Protein AF-A0AAW7I9P7-F1 (afdb_monomer_lite)

Foldseek 3Di:
DDDDPVLLVVLLVCVLVVHQLVVSCVVSVPPDSVVSVVSCVVVVSVVVSVVVVVVVVVVVVCVVVVD

pLDDT: mean 83.58, std 10.98, range [53.66, 94.12]

Radius of gyration: 15.04 Å; chains: 1; bounding box: 41×21×37 Å

InterPro domains:
  IPR009057 Homedomain-like superfamily [SSF46689] (3-50)
  IPR010332 Terminase, ATPase subunit, N-terminal domain [PF06056] (6-62)

Structure (mmCIF, N/CA/C/O backbone):
data_AF-A0AAW7I9P7-F1
#
_entry.id   AF-A0AAW7I9P7-F1
#
loop_
_atom_site.group_PDB
_atom_site.id
_atom_site.type_symbol
_atom_site.label_atom_id
_atom_site.label_alt_id
_atom_site.label_comp_id
_atom_site.label_asym_id
_atom_site.label_entity_id
_atom_site.label_seq_id
_atom_site.pdbx_PDB_ins_code
_atom_site.Cartn_x
_atom_site.Cartn_y
_atom_site.Cartn_z
_atom_site.occupancy
_atom_site.B_iso_or_equiv
_atom_site.auth_seq_id
_atom_site.auth_comp_id
_atom_site.auth_asym_id
_atom_site.auth_atom_id
_atom_site.pdbx_PDB_model_num
ATOM 1 N N . MET A 1 1 ? 16.743 -2.384 -16.140 1.00 53.66 1 MET A N 1
ATOM 2 C CA . MET A 1 1 ? 15.413 -1.784 -16.377 1.00 53.66 1 MET A CA 1
ATOM 3 C C . MET A 1 1 ? 14.997 -1.054 -15.114 1.00 53.66 1 MET A C 1
ATOM 5 O O . MET A 1 1 ? 14.707 -1.706 -14.120 1.00 53.66 1 MET A O 1
ATOM 9 N N . ALA A 1 2 ? 15.076 0.276 -15.111 1.00 62.47 2 ALA A N 1
ATOM 10 C CA . ALA A 1 2 ? 14.529 1.072 -14.019 1.00 62.47 2 A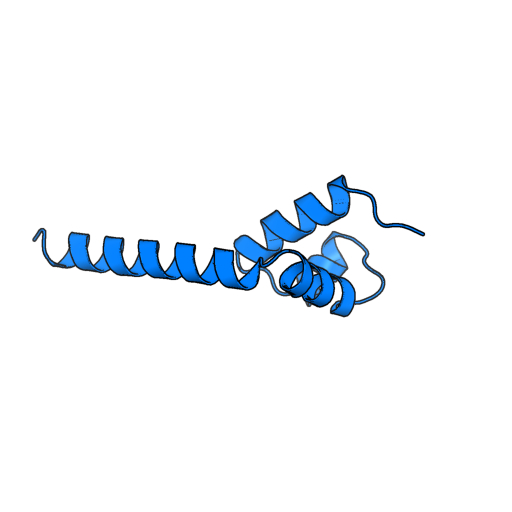LA A CA 1
ATOM 11 C C . ALA A 1 2 ? 13.016 1.164 -14.240 1.00 62.47 2 ALA A C 1
ATOM 13 O O . ALA A 1 2 ? 12.586 1.587 -15.310 1.00 62.47 2 ALA A O 1
ATOM 14 N N . TYR A 1 3 ? 12.221 0.701 -13.277 1.00 73.75 3 TYR A N 1
ATOM 15 C CA . TYR A 1 3 ? 10.777 0.929 -13.301 1.00 73.75 3 TYR A CA 1
ATOM 16 C C . TYR A 1 3 ? 10.522 2.437 -13.351 1.00 73.75 3 TYR A C 1
ATOM 18 O O . TYR A 1 3 ? 11.197 3.191 -12.645 1.00 73.75 3 TYR A O 1
ATOM 26 N N . THR A 1 4 ? 9.588 2.873 -14.194 1.00 85.00 4 THR A N 1
ATOM 27 C CA . THR A 1 4 ? 9.283 4.298 -14.319 1.00 85.00 4 THR A CA 1
ATOM 28 C C . THR A 1 4 ? 8.545 4.807 -13.081 1.00 85.00 4 THR A C 1
ATOM 30 O O . THR A 1 4 ? 7.997 4.031 -12.287 1.00 85.00 4 THR A O 1
ATOM 33 N N . GLU A 1 5 ? 8.549 6.126 -12.891 1.00 85.62 5 GLU A N 1
ATOM 34 C CA . GLU A 1 5 ? 7.878 6.770 -11.761 1.00 85.62 5 GLU A CA 1
ATOM 35 C C . GLU A 1 5 ? 6.380 6.436 -11.730 1.00 85.62 5 GLU A C 1
ATOM 37 O O . GLU A 1 5 ? 5.813 6.181 -10.669 1.00 85.62 5 GLU A O 1
ATOM 42 N N . GLU A 1 6 ? 5.752 6.358 -12.902 1.00 88.38 6 GLU A N 1
ATOM 43 C CA . GLU A 1 6 ? 4.321 6.110 -13.068 1.00 88.38 6 GLU A CA 1
ATOM 44 C C . GLU A 1 6 ? 3.927 4.716 -12.563 1.00 88.38 6 GLU A C 1
ATOM 46 O O . GLU A 1 6 ? 2.892 4.560 -11.904 1.00 88.38 6 GLU A O 1
ATOM 51 N N . VAL A 1 7 ? 4.771 3.705 -12.810 1.00 91.12 7 VAL A N 1
ATOM 52 C CA . VAL A 1 7 ? 4.564 2.337 -12.304 1.00 91.12 7 VAL A CA 1
ATOM 53 C C . VAL A 1 7 ? 4.610 2.336 -10.782 1.00 91.12 7 VAL A C 1
ATOM 55 O O . VAL A 1 7 ? 3.743 1.753 -10.133 1.00 91.12 7 VAL A O 1
ATOM 58 N N . ARG A 1 8 ? 5.580 3.042 -10.195 1.00 90.69 8 ARG A N 1
ATOM 59 C CA . ARG A 1 8 ? 5.711 3.128 -8.739 1.00 90.69 8 ARG A CA 1
ATOM 60 C C . ARG A 1 8 ? 4.548 3.885 -8.099 1.00 90.69 8 ARG A C 1
ATOM 62 O O . ARG A 1 8 ? 4.031 3.442 -7.076 1.00 90.69 8 ARG A O 1
ATOM 69 N N . GLN A 1 9 ? 4.107 4.993 -8.692 1.00 91.88 9 GLN A N 1
ATOM 70 C CA . GLN A 1 9 ? 2.944 5.740 -8.202 1.00 91.88 9 GLN A CA 1
ATOM 71 C C . GLN A 1 9 ? 1.658 4.915 -8.292 1.00 91.88 9 GLN A C 1
ATOM 73 O O . GLN A 1 9 ? 0.827 4.953 -7.383 1.00 91.88 9 GLN A O 1
ATOM 78 N N . THR A 1 10 ? 1.499 4.134 -9.360 1.00 93.75 10 THR A N 1
ATOM 79 C CA . THR A 1 10 ? 0.352 3.234 -9.503 1.00 93.75 10 THR A CA 1
ATOM 80 C C . THR A 1 10 ? 0.410 2.105 -8.477 1.00 93.75 10 THR A C 1
ATOM 82 O O . THR A 1 10 ? -0.586 1.874 -7.794 1.00 93.75 10 THR A O 1
ATOM 85 N N . ALA A 1 11 ? 1.583 1.498 -8.264 1.00 93.44 11 ALA A N 1
ATOM 86 C CA . ALA A 1 11 ? 1.799 0.511 -7.205 1.00 93.44 11 ALA A CA 1
ATOM 87 C C . ALA A 1 11 ? 1.455 1.070 -5.818 1.00 93.44 11 ALA A C 1
ATOM 89 O O . ALA A 1 11 ? 0.762 0.404 -5.054 1.00 93.44 11 ALA A O 1
ATOM 90 N N . ARG A 1 12 ? 1.871 2.311 -5.519 1.00 92.62 12 ARG A N 1
ATOM 91 C CA . ARG A 1 12 ? 1.553 2.998 -4.259 1.00 92.62 12 ARG A CA 1
ATOM 92 C C . ARG A 1 12 ? 0.047 3.108 -4.047 1.00 92.62 12 ARG A C 1
ATOM 94 O O . ARG A 1 12 ? -0.440 2.743 -2.986 1.00 92.62 12 ARG A O 1
ATOM 101 N N . ARG A 1 13 ? -0.693 3.590 -5.052 1.00 91.94 13 ARG A N 1
ATOM 102 C CA . ARG A 1 13 ? -2.157 3.739 -4.961 1.00 91.94 13 ARG A CA 1
ATOM 103 C C . ARG A 1 13 ? -2.854 2.410 -4.687 1.00 91.94 13 ARG A C 1
ATOM 105 O O . ARG A 1 13 ? -3.788 2.379 -3.897 1.00 91.94 13 ARG A O 1
ATOM 112 N N . LEU A 1 14 ? -2.413 1.332 -5.334 1.00 92.88 14 LEU A N 1
ATOM 113 C CA . LEU A 1 14 ? -2.975 -0.001 -5.111 1.00 92.88 14 LEU A CA 1
ATOM 114 C C . LEU A 1 14 ? -2.635 -0.522 -3.707 1.00 92.88 14 LEU A C 1
ATOM 116 O O . LEU A 1 14 ? -3.516 -1.012 -3.010 1.00 92.88 14 LEU A O 1
ATOM 120 N N . TYR A 1 15 ? -1.389 -0.343 -3.265 1.00 91.44 15 TYR A N 1
ATOM 121 C CA . TYR A 1 15 ? -0.932 -0.768 -1.940 1.00 91.44 15 TYR A CA 1
ATOM 122 C C . TYR A 1 15 ? -1.698 -0.080 -0.801 1.00 91.44 15 TYR A C 1
ATOM 124 O O . TYR A 1 15 ? -2.146 -0.752 0.123 1.00 91.44 15 TYR A O 1
ATOM 132 N N . LEU A 1 16 ? -1.917 1.237 -0.901 1.00 88.88 16 LEU A N 1
ATOM 133 C CA . LEU A 1 16 ? -2.720 1.991 0.073 1.00 88.88 16 LEU A CA 1
ATOM 134 C C . LEU A 1 16 ? -4.202 1.574 0.055 1.00 88.88 16 LEU A C 1
ATOM 136 O O . LEU A 1 16 ? -4.864 1.590 1.080 1.00 88.88 16 LEU A O 1
ATOM 140 N N . ARG A 1 17 ? -4.720 1.091 -1.082 1.00 88.62 17 ARG A N 1
ATOM 141 C CA . ARG A 1 17 ? -6.072 0.506 -1.193 1.00 88.62 17 ARG A CA 1
ATOM 142 C C . ARG A 1 17 ? -6.172 -0.934 -0.668 1.00 88.62 17 ARG A C 1
ATOM 144 O O . ARG A 1 17 ? -7.110 -1.639 -1.030 1.00 88.62 17 ARG A O 1
ATOM 151 N N . HIS A 1 18 ? -5.211 -1.386 0.136 1.00 86.75 18 HIS A N 1
ATOM 152 C CA . HIS A 1 18 ? -5.128 -2.746 0.679 1.00 86.75 18 HIS A CA 1
ATOM 153 C C . HIS A 1 18 ? -4.999 -3.872 -0.361 1.00 86.75 18 HIS A C 1
ATOM 155 O O . HIS A 1 18 ? -5.315 -5.024 -0.061 1.00 86.75 18 HIS A O 1
ATOM 161 N N . TRP A 1 19 ? -4.499 -3.587 -1.567 1.00 93.06 19 TRP A N 1
ATOM 162 C CA . TRP A 1 19 ? -4.166 -4.659 -2.510 1.00 93.06 19 TRP A CA 1
ATOM 163 C C . TRP A 1 19 ? -2.946 -5.442 -2.027 1.00 93.06 19 TRP A C 1
ATOM 165 O O . TRP A 1 19 ? -1.977 -4.872 -1.513 1.00 93.06 19 TRP A O 1
ATOM 175 N N . SER A 1 20 ? -2.950 -6.755 -2.247 1.00 90.88 20 SER A N 1
ATOM 176 C CA . SER A 1 20 ? -1.7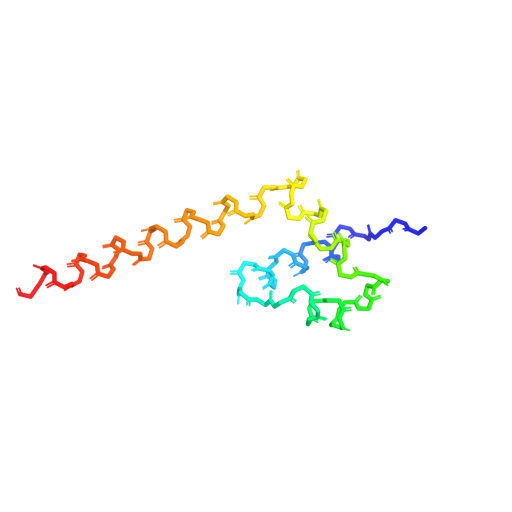98 -7.590 -1.924 1.00 90.88 20 SER A CA 1
ATOM 177 C C . SER A 1 20 ? -0.634 -7.317 -2.882 1.00 90.88 20 SER A C 1
ATOM 179 O O . SER A 1 20 ? -0.808 -7.033 -4.069 1.00 90.88 20 SER A O 1
ATOM 181 N N . ALA A 1 21 ? 0.601 -7.480 -2.399 1.00 90.88 21 ALA A N 1
ATOM 182 C CA . ALA A 1 21 ? 1.791 -7.337 -3.243 1.00 90.88 21 ALA A CA 1
ATOM 183 C C . ALA A 1 21 ? 1.788 -8.304 -4.446 1.00 90.88 21 ALA A C 1
ATOM 185 O O . ALA A 1 21 ? 2.407 -8.017 -5.472 1.00 90.88 21 ALA A O 1
ATOM 186 N N . GLN A 1 22 ? 1.088 -9.439 -4.334 1.00 92.94 22 GLN A N 1
ATOM 187 C CA . GLN A 1 22 ? 0.922 -10.413 -5.409 1.00 92.94 22 GLN A CA 1
ATOM 188 C C . GLN A 1 22 ? -0.024 -9.916 -6.507 1.00 92.94 22 GLN A C 1
ATOM 190 O O . GLN A 1 22 ? 0.315 -10.044 -7.683 1.00 92.94 22 GLN A O 1
ATOM 195 N N . GLU A 1 23 ? -1.149 -9.304 -6.140 1.00 93.62 23 GLU A N 1
ATOM 196 C CA . GLU A 1 23 ? -2.069 -8.671 -7.094 1.00 93.62 23 GLU A CA 1
ATOM 197 C C . GLU A 1 23 ? -1.404 -7.479 -7.780 1.00 93.62 23 GLU A C 1
ATOM 199 O O . GLU A 1 23 ? -1.423 -7.388 -9.001 1.00 93.62 23 GLU A O 1
ATOM 204 N N . ILE A 1 24 ? -0.705 -6.628 -7.021 1.00 93.94 24 ILE A N 1
ATOM 205 C CA . ILE A 1 24 ? 0.030 -5.476 -7.571 1.00 93.94 24 ILE A CA 1
ATOM 206 C C . ILE A 1 24 ? 1.102 -5.933 -8.565 1.00 93.94 24 ILE A C 1
ATOM 208 O O . ILE A 1 24 ? 1.290 -5.318 -9.614 1.00 93.94 24 ILE A O 1
ATOM 212 N N . LYS A 1 25 ? 1.809 -7.027 -8.256 1.00 93.94 25 LYS A N 1
ATOM 213 C CA . LYS A 1 25 ? 2.782 -7.624 -9.175 1.00 93.94 25 LYS A CA 1
ATOM 214 C C . LYS A 1 25 ? 2.109 -8.078 -10.470 1.00 93.94 25 LYS A C 1
ATOM 216 O O . LYS A 1 2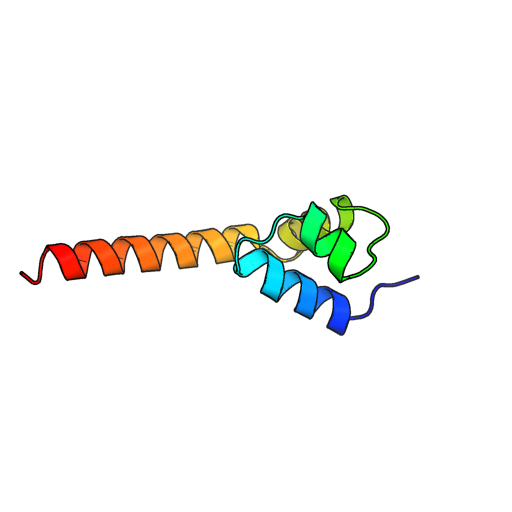5 ? 2.661 -7.816 -11.535 1.00 93.94 25 LYS A O 1
ATOM 221 N N . ALA A 1 26 ? 0.982 -8.782 -10.374 1.00 94.12 26 ALA A N 1
ATOM 222 C CA . ALA A 1 26 ? 0.258 -9.277 -11.541 1.00 94.12 26 ALA A CA 1
ATOM 223 C C . ALA A 1 26 ? -0.267 -8.120 -12.407 1.00 94.12 26 ALA A C 1
ATOM 225 O O . ALA A 1 26 ? -0.030 -8.120 -13.611 1.00 94.12 26 ALA A O 1
ATOM 226 N N . GLU A 1 27 ? -0.873 -7.113 -11.778 1.00 93.31 27 GLU A N 1
ATOM 227 C CA . GLU A 1 27 ? -1.452 -5.939 -12.438 1.00 93.31 27 GLU A CA 1
ATOM 228 C C . GLU A 1 27 ? -0.395 -5.095 -13.165 1.00 93.31 27 GLU A C 1
ATOM 230 O O . GLU A 1 27 ? -0.593 -4.659 -14.295 1.00 93.31 27 GLU A O 1
ATOM 235 N N . LEU A 1 28 ? 0.765 -4.883 -12.535 1.00 90.62 28 LEU A N 1
ATOM 236 C CA . LEU A 1 28 ? 1.830 -4.032 -13.076 1.00 90.62 28 LEU A CA 1
ATOM 237 C C . LEU A 1 28 ? 2.914 -4.805 -13.840 1.00 90.62 28 LEU A C 1
ATOM 239 O O . LEU A 1 28 ? 3.901 -4.208 -14.272 1.00 90.62 28 LEU A O 1
ATOM 243 N N . GLY A 1 29 ? 2.780 -6.128 -13.971 1.00 90.69 29 GLY A N 1
ATOM 244 C CA . GLY A 1 29 ? 3.777 -6.978 -14.625 1.00 90.69 29 GLY A CA 1
ATOM 245 C C . GLY A 1 29 ? 5.155 -6.945 -13.950 1.00 90.69 29 GLY A C 1
ATOM 246 O O . GLY A 1 29 ? 6.183 -7.046 -14.623 1.00 90.69 29 GLY A O 1
ATOM 247 N N . LEU A 1 30 ? 5.209 -6.771 -12.624 1.00 89.38 30 LEU A N 1
ATOM 248 C CA . LEU A 1 30 ? 6.479 -6.683 -11.898 1.00 89.38 30 LEU A CA 1
ATOM 249 C C . LEU A 1 30 ? 7.184 -8.046 -11.869 1.00 89.38 30 LEU A C 1
ATOM 251 O O . LEU A 1 30 ? 6.565 -9.094 -11.674 1.00 89.38 30 LEU A O 1
ATOM 255 N N . GLY A 1 31 ? 8.517 -8.036 -11.958 1.00 88.19 31 GLY A N 1
ATOM 256 C CA . GLY A 1 31 ? 9.305 -9.273 -11.909 1.00 88.1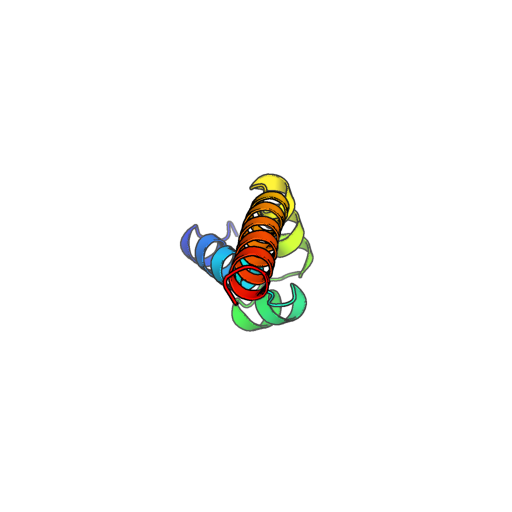9 31 GLY A CA 1
ATOM 257 C C . GLY A 1 31 ? 9.201 -10.017 -10.569 1.00 88.19 31 GLY A C 1
ATOM 258 O O . GLY A 1 31 ? 9.335 -11.237 -10.517 1.00 88.19 31 GLY A O 1
ATOM 259 N N . SER A 1 32 ? 8.928 -9.306 -9.470 1.00 91.31 32 SER A N 1
ATOM 260 C CA . SER A 1 32 ? 8.785 -9.903 -8.141 1.00 91.31 32 SER A CA 1
ATOM 261 C C . SER A 1 32 ? 7.931 -9.039 -7.218 1.00 91.31 32 SER A C 1
ATOM 263 O O . SER A 1 32 ? 8.038 -7.814 -7.234 1.00 91.31 32 SER A O 1
ATOM 265 N N . VAL A 1 33 ? 7.165 -9.690 -6.336 1.00 93.94 33 VAL A N 1
ATOM 266 C CA . VAL A 1 33 ? 6.444 -9.032 -5.230 1.00 93.94 33 VAL A CA 1
ATOM 267 C C . VAL A 1 33 ? 7.393 -8.278 -4.294 1.00 93.94 33 VAL A C 1
ATOM 269 O O . VAL A 1 33 ? 7.007 -7.292 -3.673 1.00 93.94 33 VAL A O 1
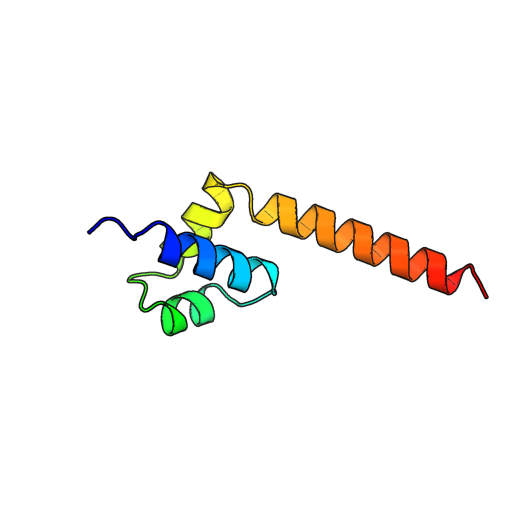ATOM 272 N N . ARG A 1 34 ? 8.668 -8.692 -4.235 1.00 92.69 34 ARG A N 1
ATOM 273 C CA . ARG A 1 34 ? 9.693 -8.053 -3.401 1.00 92.69 34 ARG A CA 1
ATOM 274 C C . ARG A 1 34 ? 9.947 -6.599 -3.794 1.00 92.69 34 ARG A C 1
ATOM 276 O O . ARG A 1 34 ? 10.314 -5.814 -2.931 1.00 92.69 34 ARG A O 1
ATOM 283 N N . VAL A 1 35 ? 9.716 -6.235 -5.059 1.00 92.44 35 VAL A N 1
ATOM 284 C CA . VAL A 1 35 ? 9.819 -4.845 -5.534 1.00 92.44 35 VAL A CA 1
ATOM 285 C C . VAL A 1 35 ? 8.804 -3.952 -4.818 1.00 92.44 35 VAL A C 1
ATOM 287 O O . VAL A 1 35 ? 9.154 -2.853 -4.401 1.00 92.44 35 VAL A O 1
ATOM 290 N N . VAL A 1 36 ? 7.579 -4.448 -4.616 1.00 92.38 36 VAL A N 1
ATOM 291 C CA . VAL A 1 36 ? 6.508 -3.717 -3.926 1.00 92.38 36 VAL A CA 1
ATOM 292 C C . VAL A 1 36 ? 6.874 -3.487 -2.463 1.00 92.38 36 VAL A C 1
ATOM 294 O O . VAL A 1 36 ? 6.792 -2.358 -1.994 1.00 92.38 36 VAL A O 1
ATOM 297 N N . TYR A 1 37 ? 7.352 -4.521 -1.763 1.00 92.12 37 TYR A N 1
ATOM 298 C CA . TYR A 1 37 ? 7.797 -4.383 -0.370 1.00 92.12 37 TYR A CA 1
ATOM 299 C C . TYR A 1 37 ? 8.991 -3.437 -0.224 1.00 92.12 37 TYR A C 1
ATOM 301 O O . TYR A 1 37 ? 8.991 -2.594 0.664 1.00 92.12 37 TYR A O 1
ATOM 309 N N . LEU A 1 38 ? 9.967 -3.517 -1.134 1.00 92.81 38 LEU A N 1
ATOM 310 C CA . LEU A 1 38 ? 11.106 -2.596 -1.166 1.00 92.81 38 LEU A CA 1
ATOM 311 C C . LEU A 1 38 ? 10.666 -1.141 -1.328 1.00 92.81 38 LEU A C 1
ATOM 313 O O . LEU A 1 38 ? 11.254 -0.256 -0.718 1.00 92.81 38 LEU A O 1
ATOM 317 N N . TRP A 1 39 ? 9.656 -0.872 -2.157 1.00 92.62 39 TRP A N 1
ATOM 318 C CA . TRP A 1 39 ? 9.103 0.474 -2.274 1.00 92.62 39 TRP A CA 1
ATOM 319 C C . TRP A 1 39 ? 8.306 0.879 -1.042 1.00 92.62 39 TRP A C 1
ATOM 321 O O . TRP A 1 39 ? 8.472 2.003 -0.579 1.00 92.62 39 TRP A O 1
ATOM 331 N N . ALA A 1 40 ? 7.495 -0.021 -0.492 1.00 91.00 40 ALA A N 1
ATOM 332 C CA . ALA A 1 40 ? 6.738 0.26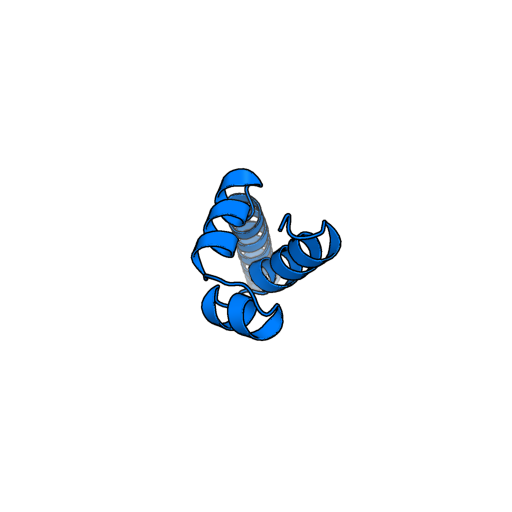0 0.718 1.00 91.00 40 ALA A CA 1
ATOM 333 C C . ALA A 1 40 ? 7.659 0.649 1.883 1.00 91.00 40 ALA A C 1
ATOM 335 O O . ALA A 1 40 ? 7.400 1.647 2.544 1.00 91.00 40 ALA A O 1
ATOM 336 N N . GLU A 1 41 ? 8.769 -0.068 2.065 1.00 90.25 41 GLU A N 1
ATOM 337 C CA . GLU A 1 41 ? 9.788 0.239 3.073 1.00 90.25 41 GLU A CA 1
ATOM 338 C C . GLU A 1 41 ? 10.548 1.531 2.736 1.00 90.25 41 GLU A C 1
ATOM 340 O O . GLU A 1 41 ? 10.618 2.450 3.547 1.00 90.25 41 GLU A O 1
ATOM 345 N N . LYS A 1 42 ? 11.063 1.657 1.505 1.00 90.50 42 LYS A N 1
ATOM 346 C CA . LYS A 1 42 ? 11.885 2.807 1.092 1.00 90.50 42 LYS A CA 1
ATOM 347 C C . LYS A 1 42 ? 11.138 4.143 1.126 1.00 90.50 42 LYS A C 1
ATOM 349 O O . LYS A 1 42 ? 11.763 5.180 1.327 1.00 90.50 42 LYS A O 1
ATOM 354 N N . TYR A 1 43 ? 9.838 4.128 0.851 1.00 89.62 43 TYR A N 1
ATOM 355 C CA . TYR A 1 43 ? 8.999 5.325 0.766 1.00 89.62 43 TYR A CA 1
ATOM 356 C C . TYR A 1 43 ? 7.978 5.419 1.908 1.00 89.62 43 TYR A C 1
ATOM 358 O O . TYR A 1 43 ? 7.065 6.239 1.817 1.00 89.62 43 TYR A O 1
ATOM 366 N N . GLY A 1 44 ? 8.095 4.579 2.942 1.00 88.31 44 GLY A N 1
ATOM 367 C CA . GLY A 1 44 ? 7.239 4.635 4.131 1.00 88.31 44 GLY A CA 1
ATOM 368 C C . GLY A 1 44 ? 5.747 4.407 3.856 1.00 88.31 44 GLY A C 1
ATOM 369 O O . GLY A 1 44 ? 4.898 4.983 4.527 1.00 88.31 44 GLY A O 1
ATOM 370 N N . TRP A 1 45 ? 5.377 3.592 2.861 1.00 89.06 45 TRP A N 1
ATOM 371 C CA . TRP A 1 45 ? 3.956 3.338 2.557 1.00 89.06 45 TRP A CA 1
ATOM 372 C C . TRP A 1 45 ? 3.230 2.613 3.691 1.00 89.06 45 TRP A C 1
ATOM 374 O O . TRP A 1 45 ? 2.023 2.769 3.844 1.00 89.06 45 TRP A O 1
ATOM 384 N N . THR A 1 46 ? 3.955 1.833 4.489 1.00 81.06 46 THR A N 1
ATOM 385 C CA . THR A 1 46 ? 3.426 1.173 5.689 1.00 81.06 46 THR A CA 1
ATOM 386 C C . THR A 1 46 ? 3.050 2.159 6.792 1.00 81.06 46 THR A C 1
ATOM 388 O O . THR A 1 46 ? 2.079 1.925 7.509 1.00 81.06 46 THR A O 1
ATOM 391 N N . GLU A 1 47 ? 3.788 3.262 6.921 1.00 81.00 47 GLU A N 1
ATOM 392 C CA . GLU A 1 47 ? 3.480 4.324 7.887 1.00 81.00 47 GLU A CA 1
ATOM 393 C C . GLU A 1 47 ? 2.228 5.085 7.446 1.00 81.00 47 GLU A C 1
ATOM 395 O O . GLU A 1 47 ? 1.307 5.263 8.235 1.00 81.00 47 GLU A O 1
ATOM 400 N N . LEU A 1 48 ? 2.127 5.386 6.147 1.00 81.31 48 LEU A N 1
ATOM 401 C CA . LEU A 1 48 ? 0.939 6.002 5.548 1.00 81.31 48 LEU A CA 1
ATOM 402 C C . LEU A 1 48 ? -0.335 5.170 5.769 1.00 81.31 48 LEU A C 1
ATOM 404 O O . LEU A 1 48 ? -1.358 5.728 6.140 1.00 81.31 48 LEU A O 1
ATOM 408 N N . LEU A 1 49 ? -0.266 3.842 5.603 1.00 76.00 49 LEU A N 1
ATOM 409 C CA . LEU A 1 49 ? -1.383 2.934 5.917 1.00 76.00 49 LEU A CA 1
ATOM 410 C C . LEU A 1 49 ? -1.782 2.968 7.398 1.00 76.00 49 LEU A C 1
ATOM 412 O O . LEU A 1 49 ? -2.950 2.772 7.725 1.00 76.00 49 LEU A O 1
ATOM 416 N N . SER A 1 50 ? -0.813 3.153 8.296 1.00 67.94 50 SER A N 1
ATOM 417 C CA . SER A 1 50 ? -1.056 3.155 9.741 1.00 67.94 50 SER A CA 1
ATOM 418 C C . SER A 1 50 ? -1.748 4.441 10.192 1.00 67.94 50 SER A C 1
ATOM 420 O O . SER A 1 50 ? -2.668 4.370 11.006 1.00 67.94 50 SER A O 1
ATOM 422 N N . ASP A 1 51 ? -1.355 5.586 9.628 1.00 64.25 51 ASP A N 1
ATOM 423 C CA . ASP A 1 51 ? -2.021 6.870 9.871 1.00 64.25 51 ASP A CA 1
ATOM 424 C C . ASP A 1 51 ? -3.458 6.862 9.327 1.00 64.25 51 ASP A C 1
ATOM 426 O O . ASP A 1 51 ? -4.388 7.221 10.048 1.00 64.25 51 ASP A O 1
ATOM 430 N N . GLU A 1 52 ? -3.668 6.350 8.108 1.00 64.62 52 GLU A N 1
ATOM 431 C CA . GLU A 1 52 ? -5.005 6.222 7.503 1.00 64.62 52 GLU A CA 1
ATOM 432 C C . GLU A 1 52 ? -5.909 5.291 8.339 1.00 64.62 52 GLU A C 1
ATOM 434 O O . GLU A 1 52 ? -7.054 5.622 8.649 1.00 64.62 52 GLU A O 1
ATOM 439 N N . ALA A 1 53 ? -5.375 4.156 8.806 1.00 63.88 53 ALA A N 1
ATOM 440 C CA . ALA A 1 53 ? -6.107 3.232 9.673 1.00 63.88 53 ALA A CA 1
ATOM 441 C C . ALA A 1 53 ? -6.440 3.831 11.055 1.00 63.88 53 ALA A C 1
ATOM 443 O O . ALA A 1 53 ? -7.478 3.500 11.642 1.00 63.88 53 ALA A O 1
ATOM 444 N N . LEU A 1 54 ? -5.575 4.698 11.592 1.00 60.91 54 LEU A N 1
ATOM 445 C CA . LEU A 1 54 ? -5.814 5.402 12.850 1.00 60.91 54 LEU A CA 1
ATOM 446 C C . LEU A 1 54 ? -6.920 6.453 12.697 1.00 60.91 54 LEU A C 1
ATOM 448 O O . LEU A 1 54 ? -7.829 6.501 13.531 1.00 60.91 54 LEU A O 1
ATOM 452 N N . GLU A 1 55 ? -6.880 7.260 11.637 1.00 69.56 55 GLU A N 1
ATOM 453 C CA . GLU A 1 55 ? -7.928 8.243 11.332 1.00 69.56 55 GLU A CA 1
ATOM 454 C C . GLU A 1 55 ? -9.293 7.573 11.121 1.00 69.56 55 GLU A C 1
ATOM 456 O O . GLU A 1 55 ? -10.307 8.026 11.671 1.00 69.56 55 GLU A O 1
ATOM 461 N N . ASP A 1 56 ? -9.322 6.437 10.422 1.00 71.62 56 ASP A N 1
ATOM 462 C CA . ASP A 1 56 ? -10.530 5.631 10.246 1.00 71.62 56 ASP A CA 1
ATOM 463 C C . ASP A 1 56 ? -11.069 5.101 11.584 1.00 71.62 56 ASP A C 1
ATOM 465 O O . ASP A 1 56 ? -12.279 5.139 11.845 1.00 71.62 56 ASP A O 1
ATOM 469 N N . ALA A 1 57 ? -10.188 4.624 12.469 1.00 70.62 57 ALA A N 1
ATOM 470 C CA . ALA A 1 57 ? -10.577 4.142 13.792 1.00 70.62 57 ALA A CA 1
ATOM 471 C C . ALA A 1 57 ? -11.137 5.269 14.680 1.00 70.62 57 ALA A C 1
ATOM 473 O O . ALA A 1 57 ? -12.132 5.061 15.387 1.00 70.62 57 ALA A O 1
ATOM 474 N N . ILE A 1 58 ? -10.540 6.465 14.621 1.00 74.25 58 ILE A N 1
ATOM 475 C CA . ILE A 1 58 ? -11.023 7.659 15.329 1.00 74.25 58 ILE A CA 1
ATOM 476 C C . ILE A 1 58 ? -12.398 8.063 14.797 1.00 74.25 58 ILE A C 1
ATOM 478 O O . ILE A 1 58 ? -13.326 8.245 15.589 1.00 74.25 58 ILE A O 1
ATOM 482 N N . THR A 1 59 ? -12.558 8.134 13.475 1.00 77.81 59 THR A N 1
ATOM 483 C CA . THR A 1 59 ? -13.826 8.494 12.824 1.00 77.81 59 THR A CA 1
ATOM 484 C C . THR A 1 59 ? -14.954 7.547 13.224 1.00 77.81 59 THR A C 1
ATOM 486 O O . THR A 1 59 ? -16.027 8.001 13.626 1.00 77.81 59 THR A O 1
ATOM 489 N N . ARG A 1 60 ? -14.711 6.229 13.206 1.00 70.75 60 ARG A N 1
ATOM 490 C CA . ARG A 1 60 ? -15.700 5.231 13.654 1.00 70.75 60 ARG A CA 1
ATOM 491 C C . ARG A 1 60 ? -16.099 5.426 15.113 1.00 70.75 60 ARG A C 1
ATOM 493 O O . ARG A 1 60 ? -17.276 5.316 15.450 1.00 70.75 60 ARG A O 1
ATOM 500 N N . ARG A 1 61 ? -15.134 5.723 15.989 1.00 74.31 61 ARG A N 1
ATOM 501 C CA . ARG A 1 61 ? -15.405 5.949 17.414 1.00 74.31 61 ARG A CA 1
ATOM 502 C C . ARG A 1 61 ? -16.169 7.249 17.651 1.00 74.31 61 ARG A C 1
ATOM 504 O O . ARG A 1 61 ? -17.061 7.266 18.491 1.00 74.31 61 ARG A O 1
ATOM 511 N N . TYR A 1 62 ? -15.862 8.301 16.898 1.00 79.75 62 TYR A N 1
ATOM 512 C CA . TYR A 1 62 ? -16.617 9.550 16.931 1.00 79.75 62 TYR A CA 1
ATOM 513 C C . TYR A 1 62 ? -18.070 9.329 16.494 1.00 79.75 62 TYR A C 1
ATOM 515 O O . TYR A 1 62 ? -18.982 9.719 17.213 1.00 79.75 62 TYR A O 1
ATOM 523 N N . GLN A 1 63 ? -18.295 8.622 15.382 1.00 77.12 63 GLN A N 1
ATOM 524 C CA . GLN A 1 63 ? -19.643 8.262 14.924 1.00 77.12 63 GLN A CA 1
ATOM 525 C C . GLN A 1 63 ? -20.415 7.431 15.956 1.00 77.12 63 GLN A C 1
ATOM 527 O O . GLN A 1 63 ? -21.602 7.663 16.151 1.00 77.12 63 GLN A O 1
ATOM 532 N N . ALA A 1 64 ? -19.752 6.497 16.643 1.00 74.56 64 ALA A N 1
ATOM 533 C CA . ALA A 1 64 ? -20.381 5.682 17.682 1.00 74.56 64 ALA A CA 1
ATOM 534 C C . ALA A 1 64 ? -20.739 6.469 18.959 1.00 74.56 64 ALA A C 1
ATOM 536 O O . ALA A 1 64 ? -21.636 6.056 19.687 1.00 74.56 64 ALA A O 1
ATOM 537 N N . LEU A 1 65 ? -20.032 7.568 19.246 1.00 77.50 65 LEU A N 1
ATOM 538 C CA . LEU A 1 65 ? -20.268 8.435 20.410 1.00 77.50 65 LEU A CA 1
ATOM 539 C C . LEU A 1 65 ? -21.173 9.637 20.105 1.00 77.50 65 LEU A C 1
ATOM 541 O O . LEU A 1 65 ? -21.645 10.284 21.032 1.00 77.50 65 LEU A O 1
ATOM 545 N N . ALA A 1 66 ? -21.390 9.957 18.828 1.00 67.94 66 ALA A N 1
ATOM 546 C CA . ALA A 1 66 ? -22.277 11.028 18.377 1.00 67.94 66 ALA A CA 1
ATOM 547 C C . ALA A 1 66 ? -23.760 10.597 18.295 1.00 67.94 66 ALA A C 1
ATOM 549 O O . ALA A 1 66 ? -24.562 11.311 17.690 1.00 67.94 66 ALA A O 1
ATOM 550 N N . VAL A 1 67 ? -24.105 9.440 18.877 1.00 55.72 67 VAL A N 1
ATOM 551 C CA . VAL A 1 67 ? -25.471 8.906 19.024 1.00 55.72 67 VAL A CA 1
ATOM 552 C C . VAL A 1 67 ? -26.002 9.190 20.421 1.00 55.72 67 VAL A C 1
ATOM 554 O O . VAL A 1 67 ? -25.252 8.945 21.392 1.00 55.72 67 VAL A O 1
#

Secondary structure (DSSP, 8-state):
-PPPHHHHHHHHHHHHTT--HHHHHHHHT-S-HHHHHHHHHHTTHHHHHHHHHHHHHHHHHHHHH--

Organism: NCBI:txid105751

Sequence (67 aa):
MAYTEEVRQTARRLYLRHWSAQEIKAELGLGSVRVVYLWAEKYGWTELLSDEALEDAITRRYQALAV